Protein AF-A0A139SKQ4-F1 (afdb_monomer_lite)

Radius of gyration: 15.38 Å; chains: 1; bounding box: 51×26×33 Å

Foldseek 3Di:
DDPPDPADQAAPVGHGQFDFLDDSVVLVVCVVPHNLLSSLVVRLVSCVVVVNNVNNLLSQQSRPDDALVVVVVCCLVPNLVSNVVSNHDCVNVCVVPNPCVSVDDDDD

pLDDT: mean 91.37, std 12.12, range [36.91, 98.31]

Structure (mmCIF, N/CA/C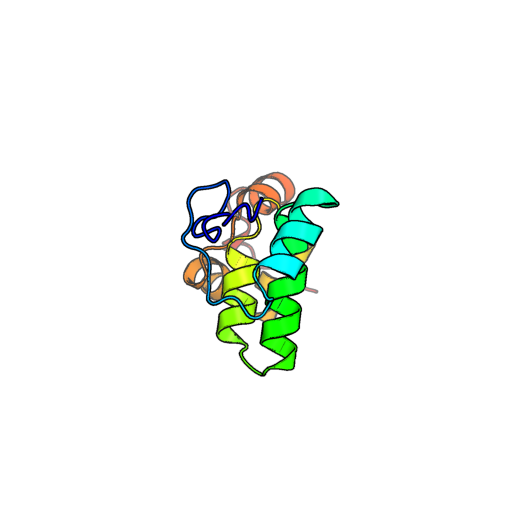/O backbone):
data_AF-A0A139SKQ4-F1
#
_entry.id   AF-A0A139SKQ4-F1
#
loop_
_atom_site.group_PDB
_atom_site.id
_atom_site.type_symbol
_atom_site.label_atom_id
_atom_site.label_alt_id
_atom_site.label_comp_id
_atom_site.label_asym_id
_atom_site.label_entity_id
_atom_site.label_seq_id
_atom_site.pdbx_PDB_ins_code
_atom_site.Cartn_x
_atom_site.Cartn_y
_atom_site.Cartn_z
_atom_site.occupancy
_atom_site.B_iso_or_equiv
_atom_site.auth_seq_id
_atom_site.auth_comp_id
_atom_site.auth_asym_id
_atom_site.auth_atom_id
_atom_site.pdbx_PDB_model_num
ATOM 1 N N . MET A 1 1 ? -29.102 14.914 15.818 1.00 36.91 1 MET A N 1
ATOM 2 C CA . MET A 1 1 ? -29.167 14.442 14.423 1.00 36.91 1 MET A CA 1
ATOM 3 C C . MET A 1 1 ? -28.032 13.457 14.268 1.00 36.91 1 MET A C 1
ATOM 5 O O . MET A 1 1 ? -26.887 13.882 14.294 1.00 36.91 1 MET A O 1
ATOM 9 N N . GLU A 1 2 ? -28.329 12.161 14.258 1.00 41.47 2 GLU A N 1
ATOM 10 C CA . GLU A 1 2 ? -27.319 11.134 14.005 1.00 41.47 2 GLU A CA 1
ATOM 11 C C . GLU A 1 2 ? -27.144 11.046 12.491 1.00 41.47 2 GLU A C 1
ATOM 13 O O . GLU A 1 2 ? -27.982 10.490 11.786 1.00 41.47 2 GLU A O 1
ATOM 18 N N . THR A 1 3 ? -26.110 11.691 11.961 1.00 43.88 3 THR A N 1
ATOM 19 C CA . THR A 1 3 ? -25.673 11.433 10.592 1.00 43.88 3 THR A CA 1
ATOM 20 C C . THR A 1 3 ? -25.046 10.048 10.582 1.00 43.88 3 THR A C 1
ATOM 22 O O . THR A 1 3 ? -23.884 9.882 10.935 1.00 43.88 3 THR A O 1
ATOM 25 N N . THR A 1 4 ? -25.834 9.031 10.234 1.00 46.38 4 THR A N 1
ATOM 26 C CA . THR A 1 4 ? -25.308 7.719 9.855 1.00 46.38 4 THR A CA 1
ATOM 27 C C . THR A 1 4 ? -24.571 7.887 8.529 1.00 46.38 4 THR A C 1
ATOM 29 O O . THR A 1 4 ? -25.157 7.765 7.454 1.00 46.38 4 THR A O 1
ATOM 32 N N . THR A 1 5 ? -23.290 8.239 8.595 1.00 57.56 5 THR A N 1
ATOM 33 C CA . THR A 1 5 ? -22.393 8.206 7.442 1.00 57.56 5 THR A CA 1
ATOM 34 C C . THR A 1 5 ? -22.260 6.747 7.010 1.00 57.56 5 THR A C 1
ATOM 36 O O . THR A 1 5 ? -21.901 5.877 7.806 1.00 57.56 5 THR A O 1
ATOM 39 N N . ALA A 1 6 ? -22.609 6.445 5.759 1.00 65.00 6 ALA A N 1
ATOM 40 C CA . ALA A 1 6 ? -22.398 5.111 5.215 1.00 65.00 6 ALA A CA 1
ATOM 41 C C . ALA A 1 6 ? -20.893 4.782 5.252 1.00 65.00 6 ALA A C 1
ATOM 43 O O . ALA A 1 6 ? -20.076 5.653 4.940 1.00 65.00 6 ALA A O 1
ATOM 44 N N . PRO A 1 7 ? -20.496 3.554 5.626 1.00 68.69 7 PRO A N 1
ATOM 45 C CA . PRO A 1 7 ? -19.088 3.210 5.707 1.00 68.69 7 PRO A CA 1
ATOM 46 C C . PRO A 1 7 ? -18.429 3.378 4.335 1.00 68.69 7 PRO A C 1
ATOM 48 O O . PRO A 1 7 ? -18.930 2.877 3.328 1.00 68.69 7 PRO A O 1
ATOM 51 N N . LEU A 1 8 ? -17.281 4.062 4.304 1.00 80.19 8 LEU A N 1
ATOM 52 C CA . LEU A 1 8 ? -16.407 4.085 3.134 1.00 80.19 8 LEU A CA 1
ATOM 53 C C . LEU A 1 8 ? -16.076 2.636 2.743 1.00 80.19 8 LEU A C 1
ATOM 55 O O . LEU A 1 8 ? -15.637 1.856 3.594 1.00 80.19 8 LEU A O 1
ATOM 59 N N . THR A 1 9 ? -16.339 2.281 1.485 1.00 84.56 9 THR A N 1
ATOM 60 C CA . THR A 1 9 ? -16.182 0.916 0.944 1.00 84.56 9 THR A CA 1
ATOM 61 C C . THR A 1 9 ? -15.214 0.841 -0.235 1.00 84.56 9 THR A C 1
ATOM 63 O O . THR A 1 9 ? -14.766 -0.254 -0.583 1.00 84.56 9 THR A O 1
ATOM 66 N N . THR A 1 10 ? -14.841 1.984 -0.816 1.00 90.38 10 THR A N 1
ATOM 67 C CA . THR A 1 10 ? -13.890 2.087 -1.930 1.00 90.38 10 THR A CA 1
ATOM 68 C C . THR A 1 10 ? -12.890 3.222 -1.711 1.00 90.38 10 THR A C 1
ATOM 70 O O . THR A 1 10 ? -13.233 4.231 -1.095 1.00 90.38 10 THR A O 1
ATOM 73 N N . SER A 1 11 ? -11.670 3.063 -2.226 1.00 89.44 11 SER A N 1
ATOM 74 C CA . SER A 1 11 ? -10.654 4.118 -2.282 1.00 89.44 11 SER A CA 1
ATOM 75 C C . SER A 1 11 ? -11.040 5.205 -3.299 1.00 89.44 11 SER A C 1
ATOM 77 O O . SER A 1 11 ? -11.940 4.983 -4.119 1.00 89.44 11 SER A O 1
ATOM 79 N N . PRO A 1 12 ? -10.356 6.364 -3.304 1.00 87.25 12 PRO A N 1
ATOM 80 C CA . PRO A 1 12 ? -10.531 7.391 -4.333 1.00 87.25 12 PRO A CA 1
ATOM 81 C C . PRO A 1 12 ? -10.329 6.873 -5.767 1.00 87.25 12 PRO A C 1
ATOM 83 O O . PRO A 1 12 ? -11.061 7.282 -6.666 1.00 87.25 12 PRO A O 1
ATOM 86 N N . SER A 1 13 ? -9.406 5.927 -5.984 1.00 84.81 13 SER A N 1
ATOM 87 C CA . SER A 1 13 ? -9.215 5.240 -7.276 1.00 84.81 13 SER A CA 1
ATOM 88 C C . SER A 1 13 ? -10.223 4.119 -7.570 1.00 84.81 13 SER A C 1
ATOM 90 O O . SER A 1 13 ? -10.125 3.451 -8.599 1.00 84.81 13 SER A O 1
ATOM 92 N N . GLY A 1 14 ? -11.205 3.890 -6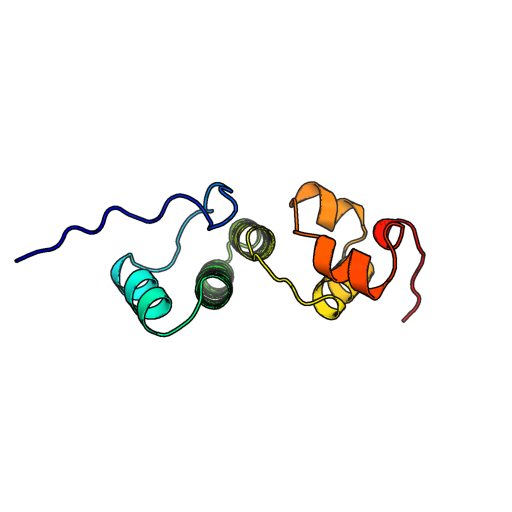.694 1.00 88.06 14 GLY A N 1
ATOM 93 C CA . GLY A 1 14 ? -12.251 2.884 -6.881 1.00 88.06 14 GLY A CA 1
ATOM 94 C C . GLY A 1 14 ? -11.849 1.458 -6.492 1.00 88.06 14 GLY A C 1
ATOM 95 O O . GLY A 1 14 ? -12.609 0.523 -6.754 1.00 88.06 14 GLY A O 1
ATOM 96 N N . LYS A 1 15 ? -10.693 1.255 -5.843 1.00 89.31 15 LYS A N 1
ATOM 97 C CA . LYS A 1 15 ? -10.315 -0.058 -5.296 1.00 89.31 15 LYS A CA 1
ATOM 98 C C . LYS A 1 15 ? -11.210 -0.389 -4.105 1.00 89.31 15 LYS A C 1
ATOM 100 O O . LYS A 1 15 ? -11.503 0.474 -3.281 1.00 89.31 15 LYS A O 1
ATOM 105 N N . LYS A 1 16 ? -11.636 -1.646 -3.978 1.00 93.19 16 LYS A N 1
ATOM 106 C CA . LYS A 1 16 ? -12.369 -2.107 -2.791 1.00 93.19 16 LYS A CA 1
ATOM 107 C C . LYS A 1 16 ? -11.481 -1.961 -1.554 1.00 93.19 16 LYS A C 1
ATOM 109 O O . LYS A 1 16 ? -10.332 -2.396 -1.584 1.00 93.19 16 LYS A O 1
ATOM 114 N N . LEU A 1 17 ? -12.023 -1.396 -0.477 1.00 95.19 17 LEU A N 1
ATOM 115 C CA . LEU A 1 17 ? -11.261 -1.267 0.761 1.00 95.19 17 LEU A CA 1
ATOM 116 C C . LEU A 1 17 ? -11.063 -2.623 1.452 1.00 95.19 17 LEU A C 1
ATOM 118 O O . LEU A 1 17 ? -11.973 -3.466 1.419 1.00 95.19 17 LEU A O 1
ATOM 122 N N . PRO A 1 18 ? -9.899 -2.840 2.088 1.00 96.50 18 PRO A N 1
ATOM 123 C CA . PRO A 1 18 ? -9.659 -4.014 2.915 1.00 96.50 18 PRO A CA 1
ATOM 124 C C . PRO A 1 18 ? -10.555 -4.048 4.159 1.00 96.50 18 PRO A C 1
ATOM 126 O O . PRO A 1 18 ? -11.361 -3.153 4.422 1.00 96.50 18 PRO A O 1
ATOM 129 N N . LYS A 1 19 ? -10.398 -5.104 4.960 1.00 96.12 19 LYS A N 1
ATOM 130 C CA . LYS A 1 19 ? -11.004 -5.186 6.289 1.00 96.12 19 LYS A CA 1
ATOM 131 C C . LYS A 1 19 ? -10.541 -3.994 7.140 1.00 96.12 19 LYS A C 1
ATOM 133 O O . LYS A 1 19 ? -9.343 -3.778 7.298 1.00 96.12 19 LYS A O 1
ATOM 138 N N . SER A 1 20 ? -11.488 -3.252 7.708 1.00 96.44 20 SER A N 1
ATOM 139 C CA . SER A 1 20 ? -11.184 -2.185 8.667 1.00 96.44 20 SER A CA 1
ATOM 140 C C . SER A 1 20 ? -10.931 -2.749 10.059 1.00 96.44 20 SER A C 1
ATOM 142 O O . SER A 1 20 ? -11.657 -3.631 10.527 1.00 96.44 20 SER A O 1
ATOM 144 N N . TYR A 1 21 ? -9.917 -2.197 10.712 1.00 96.94 21 TYR A N 1
ATOM 145 C CA . TYR A 1 21 ? -9.587 -2.408 12.116 1.00 96.94 21 TYR A CA 1
ATOM 146 C C . TYR A 1 21 ? -9.927 -1.183 12.967 1.00 96.94 21 TYR A C 1
ATOM 148 O O . TYR A 1 21 ? -10.233 -1.334 14.149 1.00 96.94 21 TYR A O 1
ATOM 156 N N . LEU A 1 22 ? -9.943 0.006 12.363 1.00 96.44 22 LEU A N 1
ATOM 157 C CA . LEU A 1 22 ? -10.440 1.219 13.001 1.00 96.44 22 LEU A CA 1
ATOM 158 C C . LEU A 1 22 ? -11.972 1.263 13.013 1.00 96.44 22 LEU A C 1
ATOM 160 O O . LEU A 1 22 ? -12.654 0.788 12.097 1.00 96.44 22 LEU A O 1
ATOM 164 N N . SER A 1 23 ? -12.531 1.893 14.044 1.00 94.38 23 SER A N 1
ATOM 165 C CA . SER A 1 23 ? -13.962 2.184 14.100 1.00 94.38 23 SER A CA 1
ATOM 166 C C . SER A 1 23 ? -14.356 3.227 13.050 1.00 94.38 23 SER A C 1
ATOM 168 O O . SER A 1 23 ? -13.558 4.079 12.660 1.00 94.38 23 SER A O 1
ATOM 170 N N . ALA A 1 24 ? -15.625 3.228 12.630 1.00 92.94 24 ALA A N 1
ATOM 171 C CA . ALA A 1 24 ? -16.127 4.209 11.662 1.00 92.94 24 ALA A CA 1
ATOM 172 C C . ALA A 1 24 ? -15.824 5.663 12.079 1.00 92.94 24 ALA A C 1
ATOM 174 O O . ALA A 1 24 ? -15.405 6.459 11.244 1.00 92.94 24 ALA A O 1
ATOM 175 N N . LYS A 1 25 ? -15.943 5.968 13.378 1.00 92.56 25 LYS A N 1
ATOM 176 C CA . LYS A 1 25 ? -15.678 7.296 13.942 1.00 92.56 25 LYS A CA 1
ATOM 177 C C . LYS A 1 25 ? -14.205 7.703 13.850 1.00 92.56 25 LYS A C 1
ATOM 179 O O . LYS A 1 25 ? -13.923 8.857 13.552 1.00 92.56 25 LYS A O 1
ATOM 184 N N . GLU A 1 26 ? -13.273 6.786 14.109 1.00 95.25 26 GLU A N 1
ATOM 185 C CA . GLU A 1 26 ? -11.834 7.067 13.978 1.00 95.25 26 GLU A CA 1
ATOM 186 C C . GLU A 1 26 ? -11.466 7.350 12.523 1.00 95.25 26 GLU A C 1
ATOM 188 O O . GLU A 1 26 ? -10.790 8.336 12.242 1.00 95.25 26 GLU A O 1
ATOM 193 N N . ARG A 1 27 ? -11.982 6.546 11.586 1.00 94.94 27 ARG A N 1
ATOM 194 C CA . ARG A 1 27 ? -11.748 6.759 10.150 1.00 94.94 27 ARG A CA 1
ATOM 195 C C . ARG A 1 27 ? -12.322 8.090 9.667 1.00 94.94 27 ARG A C 1
ATOM 197 O O . ARG A 1 27 ? -11.663 8.795 8.914 1.00 94.94 27 ARG A O 1
ATOM 204 N N . GLU A 1 28 ? -13.539 8.435 10.091 1.00 93.38 28 GLU A N 1
ATOM 2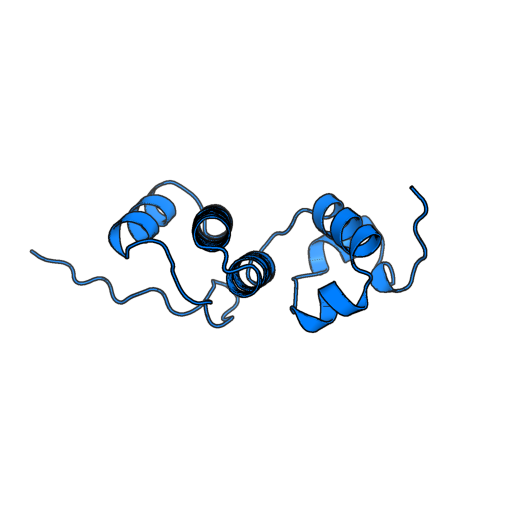05 C CA . GLU A 1 28 ? -14.160 9.727 9.772 1.00 93.38 28 GLU A CA 1
ATOM 206 C C . GLU A 1 28 ? -13.347 10.899 10.312 1.00 93.38 28 GLU A C 1
ATOM 208 O O . GLU A 1 28 ? -13.178 11.892 9.610 1.00 93.38 28 GLU A O 1
ATOM 213 N N . LEU A 1 29 ? -12.824 10.782 11.536 1.00 94.81 29 LEU A N 1
ATOM 214 C CA . LEU A 1 29 ? -11.982 11.816 12.121 1.00 94.81 29 LEU A CA 1
ATOM 215 C C . LEU A 1 29 ? -10.700 12.010 11.307 1.00 94.81 29 LEU A C 1
ATOM 217 O O . LEU A 1 29 ? -10.388 13.146 10.971 1.00 94.81 29 LEU A O 1
ATOM 221 N N . ILE A 1 30 ? -10.012 10.922 10.943 1.00 95.75 30 ILE A N 1
ATOM 222 C CA . ILE A 1 30 ? -8.803 10.986 10.110 1.00 95.75 30 ILE A CA 1
ATOM 223 C C . ILE A 1 30 ? -9.119 11.648 8.768 1.00 95.75 30 ILE A C 1
ATOM 225 O O . ILE A 1 30 ? -8.434 12.579 8.377 1.00 95.75 30 ILE A O 1
ATOM 229 N N . LEU A 1 31 ? -10.194 11.239 8.090 1.00 93.88 31 LEU A N 1
ATOM 230 C CA . LEU A 1 31 ? -10.583 11.820 6.799 1.00 93.88 31 LEU A CA 1
ATOM 231 C C . LEU A 1 31 ? -11.046 13.284 6.889 1.00 93.88 31 LEU A C 1
ATOM 233 O O . LEU A 1 31 ? -11.102 13.970 5.871 1.00 93.88 31 LEU A O 1
ATOM 237 N N . LEU A 1 32 ? -11.416 13.761 8.079 1.00 94.38 32 LEU A N 1
ATOM 238 C CA . LEU A 1 32 ? -11.757 15.163 8.314 1.00 94.38 32 LEU A CA 1
ATOM 239 C C . LEU A 1 32 ? -10.508 16.032 8.526 1.00 94.38 32 LEU A C 1
ATOM 241 O O . LEU A 1 32 ? -10.550 17.230 8.242 1.00 94.38 32 LEU A O 1
ATOM 245 N N . THR A 1 33 ? -9.425 15.459 9.059 1.00 93.56 33 THR A N 1
ATOM 246 C CA . THR A 1 33 ? -8.215 16.197 9.460 1.00 93.56 33 THR A CA 1
ATOM 247 C C . THR A 1 33 ? -7.012 15.968 8.551 1.00 93.56 33 THR A C 1
ATOM 249 O O . THR A 1 33 ? -6.115 16.806 8.512 1.00 93.56 33 THR A O 1
ATOM 252 N N . GLU A 1 34 ? -6.983 14.845 7.846 1.00 94.31 34 GLU A N 1
ATOM 253 C CA . GLU A 1 34 ? -5.872 14.343 7.040 1.00 94.31 34 GLU A CA 1
ATOM 254 C C . GLU A 1 34 ? -6.395 13.798 5.697 1.00 94.31 34 GLU A C 1
ATOM 256 O O . GLU A 1 34 ? -7.522 14.086 5.288 1.00 94.31 34 GLU A O 1
ATOM 261 N N . ASP A 1 35 ? -5.567 13.042 4.975 1.00 93.12 35 ASP A N 1
ATOM 262 C CA . ASP A 1 35 ? -5.910 12.465 3.678 1.00 93.12 35 ASP A CA 1
ATOM 263 C C . ASP A 1 35 ? -6.175 10.947 3.739 1.00 93.12 35 ASP A C 1
ATOM 265 O O . ASP A 1 35 ? -6.128 10.287 4.781 1.00 93.12 35 ASP A O 1
ATOM 269 N N . PHE A 1 36 ? -6.518 10.379 2.583 1.00 94.44 36 PHE A N 1
ATOM 270 C CA . PHE A 1 36 ? -6.803 8.953 2.460 1.00 94.44 36 PHE A CA 1
ATOM 271 C C . PHE A 1 36 ? -5.557 8.073 2.680 1.00 94.44 36 PHE A C 1
ATOM 273 O O . PHE A 1 36 ? -5.683 6.943 3.156 1.00 94.44 36 PHE A O 1
ATOM 280 N N . ASP A 1 37 ? -4.357 8.579 2.394 1.00 94.56 37 ASP A N 1
ATOM 281 C CA . ASP A 1 37 ? -3.108 7.839 2.598 1.00 94.56 37 ASP A CA 1
ATOM 282 C C . ASP A 1 37 ? -2.760 7.762 4.100 1.00 94.56 37 ASP A C 1
ATOM 284 O O . ASP A 1 37 ? -2.275 6.727 4.579 1.00 94.56 37 ASP A O 1
ATOM 288 N N . ALA A 1 38 ? -3.106 8.794 4.879 1.00 95.62 38 ALA A N 1
ATOM 289 C CA . ALA A 1 38 ? -3.077 8.760 6.340 1.00 95.62 38 ALA A CA 1
ATOM 290 C C . ALA A 1 38 ? -4.054 7.719 6.910 1.00 95.62 38 ALA A C 1
ATOM 292 O O . ALA A 1 38 ? -3.679 6.934 7.786 1.00 95.62 38 ALA A O 1
ATOM 293 N N . LEU A 1 39 ? -5.275 7.630 6.362 1.00 96.81 39 LEU A N 1
ATOM 294 C CA . LEU A 1 39 ? -6.223 6.568 6.722 1.00 96.81 39 LEU A CA 1
ATOM 295 C C . LEU A 1 39 ? -5.644 5.175 6.435 1.00 96.81 39 LEU A C 1
ATOM 297 O O . LEU A 1 39 ? -5.710 4.301 7.300 1.00 96.81 39 LEU A O 1
ATOM 301 N N . CYS A 1 40 ? -5.050 4.967 5.256 1.00 96.75 40 CYS A N 1
ATOM 302 C CA . CYS A 1 40 ? -4.411 3.694 4.910 1.00 96.75 40 CYS A CA 1
ATOM 303 C C . CYS A 1 40 ? -3.286 3.345 5.892 1.00 96.75 40 CYS A C 1
ATOM 305 O O . CYS A 1 40 ? -3.182 2.202 6.337 1.00 96.75 40 CYS A O 1
ATOM 307 N N . SER A 1 41 ? -2.476 4.336 6.273 1.00 96.62 41 SER A N 1
ATOM 308 C CA . SER A 1 41 ? -1.391 4.164 7.241 1.00 96.62 41 SER A CA 1
ATOM 309 C C . SER A 1 41 ? -1.925 3.732 8.609 1.00 96.62 41 SER A C 1
ATOM 311 O O . SER A 1 41 ? -1.453 2.738 9.164 1.00 96.62 41 SER A O 1
ATOM 313 N N . ALA A 1 42 ? -2.955 4.409 9.121 1.00 97.69 42 ALA A N 1
ATOM 314 C CA . ALA A 1 42 ? -3.559 4.098 10.414 1.00 97.69 42 ALA A CA 1
ATOM 315 C C . ALA A 1 42 ? -4.245 2.717 10.433 1.00 97.69 42 ALA A C 1
ATOM 317 O O . ALA A 1 42 ? -4.026 1.932 11.356 1.00 97.69 42 ALA A O 1
ATOM 318 N N . GLU A 1 43 ? -5.021 2.384 9.398 1.00 98.25 43 GLU A N 1
ATOM 319 C CA . GLU A 1 43 ? -5.674 1.073 9.266 1.00 98.25 43 GLU A CA 1
ATOM 320 C C . GLU A 1 43 ? -4.659 -0.068 9.129 1.00 98.25 43 GLU A C 1
ATOM 322 O O . GLU A 1 43 ? -4.808 -1.122 9.751 1.00 98.25 43 GLU A O 1
ATOM 327 N N . SER A 1 44 ? -3.589 0.147 8.356 1.00 97.81 44 SER A N 1
ATOM 328 C CA . SER A 1 44 ? -2.514 -0.836 8.227 1.00 97.81 44 SER A CA 1
ATOM 329 C C . SER A 1 44 ? -1.820 -1.076 9.577 1.00 97.81 44 SER A C 1
ATOM 331 O O . SER A 1 44 ? -1.613 -2.228 9.965 1.00 97.81 44 SER A O 1
ATOM 333 N N . SER A 1 45 ? -1.534 -0.017 10.344 1.00 98.00 45 SER A N 1
ATOM 334 C CA . SER A 1 45 ? -0.938 -0.128 11.680 1.00 98.00 45 SER A CA 1
ATOM 335 C C . SER A 1 45 ? -1.839 -0.919 12.629 1.00 98.00 45 SER A C 1
ATOM 337 O O . SER A 1 45 ? -1.373 -1.855 13.273 1.00 98.00 45 SER A O 1
ATOM 339 N N . ALA A 1 46 ? -3.140 -0.623 12.652 1.00 98.31 46 ALA A N 1
ATOM 340 C CA . ALA A 1 46 ? -4.103 -1.346 13.480 1.00 98.31 46 ALA A CA 1
ATOM 341 C C . ALA A 1 46 ? -4.218 -2.835 13.087 1.00 98.31 46 ALA A C 1
ATOM 343 O O . ALA A 1 46 ? -4.335 -3.706 13.952 1.00 98.31 46 ALA A O 1
ATOM 344 N N . ALA A 1 47 ? -4.124 -3.153 11.791 1.00 98.25 47 ALA A N 1
ATOM 345 C CA . ALA A 1 47 ? -4.057 -4.533 11.316 1.00 98.25 47 ALA A CA 1
ATOM 346 C C . ALA A 1 47 ? -2.778 -5.248 11.789 1.00 98.25 47 ALA A C 1
ATOM 348 O O . ALA A 1 47 ? -2.848 -6.395 12.236 1.00 98.25 47 ALA A O 1
ATOM 349 N N . MET A 1 48 ? -1.625 -4.569 11.756 1.00 97.81 48 MET A N 1
ATOM 350 C CA . MET A 1 48 ? -0.363 -5.099 12.291 1.00 97.81 48 MET A CA 1
ATOM 351 C C . MET A 1 48 ? -0.426 -5.360 13.793 1.00 97.81 48 MET A C 1
ATOM 353 O O . MET A 1 48 ? 0.021 -6.422 14.227 1.00 97.81 48 MET A O 1
ATOM 357 N N . ASP A 1 49 ? -1.012 -4.445 14.567 1.00 98.19 49 ASP A N 1
ATOM 358 C CA . ASP A 1 49 ? -1.195 -4.601 16.015 1.00 98.19 49 ASP A CA 1
ATOM 359 C C . ASP A 1 49 ? -2.089 -5.805 16.344 1.00 98.19 49 ASP A C 1
ATOM 361 O O . ASP A 1 49 ? -1.855 -6.527 17.314 1.00 98.19 49 ASP A O 1
ATOM 365 N N . ALA A 1 50 ? -3.075 -6.085 15.488 1.00 98.00 50 ALA A N 1
ATOM 366 C CA . ALA A 1 50 ? -3.911 -7.278 15.570 1.00 98.00 50 ALA A CA 1
ATOM 367 C C . ALA A 1 50 ? -3.262 -8.551 14.984 1.00 98.00 50 ALA A C 1
ATOM 369 O O . ALA A 1 50 ? -3.882 -9.617 14.997 1.00 98.00 50 ALA A O 1
ATOM 370 N N . GLY A 1 51 ? -2.039 -8.459 14.453 1.00 98.06 51 GLY A N 1
ATOM 371 C CA . GLY A 1 51 ? -1.302 -9.571 13.851 1.00 98.06 51 GLY A CA 1
ATOM 372 C C . GLY A 1 51 ? -1.752 -9.971 12.440 1.00 98.06 51 GLY A C 1
ATOM 373 O O . GLY A 1 51 ? -1.270 -10.977 11.918 1.00 98.06 51 GLY A O 1
ATOM 374 N N . ASP A 1 52 ? -2.637 -9.203 11.801 1.00 98.31 52 ASP A N 1
ATOM 375 C CA . ASP A 1 52 ? -3.139 -9.454 10.447 1.00 98.31 52 ASP A CA 1
ATOM 376 C C . ASP A 1 52 ? -2.259 -8.754 9.402 1.00 98.31 52 ASP A C 1
ATOM 378 O O . ASP A 1 52 ? -2.518 -7.639 8.937 1.00 98.31 52 ASP A O 1
ATOM 382 N N . ARG A 1 53 ? -1.172 -9.441 9.041 1.00 96.88 53 ARG A N 1
ATOM 383 C CA . ARG A 1 53 ? -0.199 -8.951 8.054 1.00 96.88 53 ARG A CA 1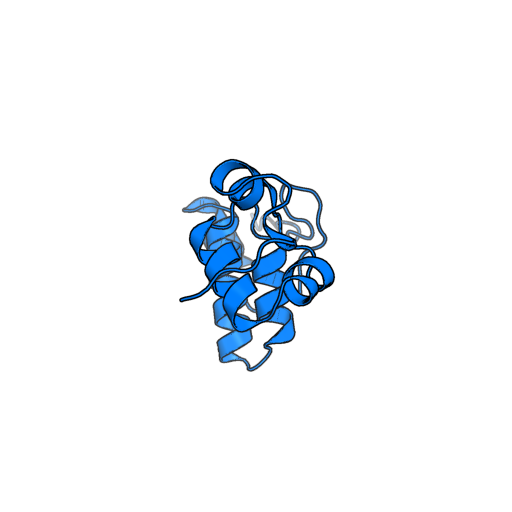
ATOM 384 C C . ARG A 1 53 ? -0.780 -8.843 6.646 1.00 96.88 53 ARG A C 1
ATOM 386 O O . ARG A 1 53 ? -0.305 -8.014 5.876 1.00 96.88 53 ARG A O 1
ATOM 393 N N . ASP A 1 54 ? -1.773 -9.656 6.303 1.00 97.88 54 ASP A N 1
ATOM 394 C CA . ASP A 1 54 ? -2.385 -9.614 4.975 1.00 97.88 54 ASP A CA 1
ATOM 395 C C . AS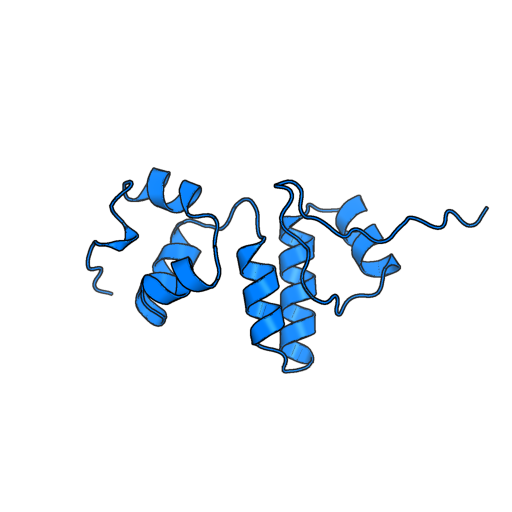P A 1 54 ? -3.240 -8.355 4.835 1.00 97.88 54 ASP A C 1
ATOM 397 O O . ASP A 1 54 ? -3.118 -7.630 3.849 1.00 97.88 54 ASP A O 1
ATOM 401 N N . THR A 1 55 ? -4.031 -8.021 5.859 1.00 97.94 55 THR A N 1
ATOM 402 C CA . THR A 1 55 ? -4.784 -6.762 5.875 1.00 97.94 55 THR A CA 1
ATOM 403 C C . THR A 1 55 ? -3.855 -5.544 5.920 1.00 97.94 55 THR A C 1
ATOM 405 O O . THR A 1 55 ? -4.147 -4.545 5.263 1.00 97.94 55 THR A O 1
ATOM 408 N N . PHE A 1 56 ? -2.704 -5.624 6.600 1.00 98.00 56 PHE A N 1
ATOM 409 C CA . PHE A 1 56 ? -1.679 -4.574 6.522 1.00 98.00 56 PHE A CA 1
ATOM 410 C C . PHE A 1 56 ? -1.245 -4.306 5.076 1.00 98.00 56 PHE A C 1
ATOM 412 O O . PHE A 1 56 ? -1.312 -3.167 4.612 1.00 98.00 56 PHE A O 1
ATOM 419 N N . TRP A 1 57 ? -0.839 -5.345 4.339 1.00 97.56 57 TRP A N 1
ATOM 420 C CA . TRP A 1 57 ? -0.400 -5.175 2.953 1.00 97.56 57 TRP A CA 1
ATOM 421 C C . TRP A 1 57 ? -1.538 -4.755 2.026 1.00 97.56 57 TRP A C 1
ATOM 423 O O . TRP A 1 57 ? -1.314 -3.937 1.136 1.00 97.56 57 TRP A O 1
ATOM 433 N N . ALA A 1 58 ? -2.760 -5.234 2.271 1.00 97.56 58 ALA A N 1
ATOM 434 C CA . ALA A 1 58 ? -3.940 -4.809 1.531 1.00 97.56 58 ALA A CA 1
ATOM 435 C C . ALA A 1 58 ? -4.183 -3.295 1.667 1.00 97.56 58 ALA A C 1
ATOM 437 O O . ALA A 1 58 ? -4.467 -2.634 0.670 1.00 97.56 58 ALA A O 1
ATOM 438 N N . TRP A 1 59 ? -4.031 -2.732 2.874 1.00 97.56 59 TRP A N 1
ATOM 439 C CA . TRP A 1 59 ? -4.136 -1.284 3.092 1.00 97.56 59 TRP A CA 1
ATOM 440 C C . TRP A 1 59 ? -2.993 -0.517 2.430 1.00 97.56 59 TRP A C 1
ATOM 442 O O . TRP A 1 59 ? -3.235 0.488 1.768 1.00 97.56 59 TRP A O 1
ATOM 452 N N . MET A 1 60 ? -1.764 -1.027 2.514 1.00 97.06 60 MET A N 1
ATOM 453 C CA . MET A 1 60 ? -0.616 -0.421 1.832 1.00 97.06 60 MET A CA 1
ATOM 454 C C . MET A 1 60 ? -0.759 -0.419 0.300 1.00 97.06 60 MET A C 1
ATOM 456 O O . MET A 1 60 ? -0.252 0.484 -0.361 1.00 97.06 60 MET A O 1
ATOM 460 N N . ALA A 1 61 ? -1.458 -1.398 -0.278 1.00 96.38 61 ALA A N 1
ATOM 461 C CA . ALA A 1 61 ? -1.658 -1.506 -1.723 1.00 96.38 61 ALA A CA 1
ATOM 462 C C . ALA A 1 61 ? -2.764 -0.588 -2.284 1.00 96.38 61 ALA A C 1
ATOM 464 O O . ALA A 1 61 ? -2.791 -0.317 -3.493 1.00 96.38 61 ALA A O 1
ATOM 465 N N . VAL A 1 62 ? -3.675 -0.102 -1.433 1.00 96.31 62 VAL A N 1
ATOM 466 C CA . VAL A 1 62 ? -4.713 0.872 -1.823 1.00 96.31 62 VAL A CA 1
ATOM 467 C C . VAL A 1 62 ? -4.291 2.327 -1.616 1.00 96.31 62 VAL A C 1
ATOM 469 O O . VAL A 1 62 ? -5.041 3.208 -2.023 1.00 96.31 62 VAL A O 1
ATOM 472 N N . VAL A 1 63 ? -3.099 2.574 -1.056 1.00 95.25 63 VAL A N 1
ATOM 473 C CA . VAL A 1 63 ? -2.473 3.907 -0.997 1.00 95.25 63 VAL A CA 1
ATOM 474 C C . VAL A 1 63 ? -2.408 4.499 -2.404 1.00 95.25 63 VAL A C 1
ATOM 476 O O . VAL A 1 63 ? -1.970 3.836 -3.352 1.00 95.25 63 VAL A O 1
ATOM 479 N N . GLU A 1 64 ? -2.842 5.749 -2.539 1.00 90.81 64 GLU A N 1
ATOM 480 C CA . GLU A 1 64 ? -2.950 6.408 -3.838 1.00 90.81 64 GLU A CA 1
ATOM 481 C C . GLU A 1 64 ? -1.594 6.927 -4.301 1.00 90.81 64 GLU A C 1
ATOM 483 O O . GLU A 1 64 ? -1.244 6.773 -5.473 1.00 90.81 64 GLU A O 1
ATOM 488 N N . ASN A 1 65 ? -0.797 7.482 -3.386 1.00 91.50 65 ASN A N 1
ATOM 489 C CA . ASN A 1 65 ? 0.503 8.049 -3.713 1.00 91.50 65 ASN A CA 1
ATOM 490 C C . ASN A 1 65 ? 1.640 7.438 -2.875 1.00 91.50 65 ASN A C 1
ATOM 492 O O . ASN A 1 65 ? 2.266 8.123 -2.059 1.00 91.50 65 ASN A O 1
ATOM 496 N N . PRO A 1 66 ? 1.955 6.142 -3.066 1.00 93.12 66 PRO A N 1
ATOM 497 C CA . PRO A 1 66 ? 3.061 5.521 -2.358 1.00 93.12 66 PRO A CA 1
ATOM 498 C C . PRO A 1 66 ? 4.390 6.182 -2.745 1.00 93.12 66 PRO A C 1
ATOM 500 O O . PRO A 1 66 ? 4.683 6.416 -3.918 1.00 93.12 66 PRO A O 1
ATOM 503 N N . SER A 1 67 ? 5.236 6.436 -1.745 1.00 95.38 67 SER A N 1
ATOM 504 C CA . SER A 1 67 ? 6.586 6.961 -1.968 1.00 95.38 67 SER A CA 1
ATOM 505 C C . SER A 1 67 ? 7.383 6.048 -2.918 1.00 95.38 67 SER A C 1
ATOM 507 O O . SER A 1 67 ? 7.481 4.843 -2.651 1.00 95.38 67 SER A O 1
ATOM 509 N N . PRO A 1 68 ? 8.030 6.595 -3.969 1.00 95.38 68 PRO A N 1
ATOM 510 C CA . PRO A 1 68 ? 8.888 5.818 -4.865 1.00 95.38 68 PRO A CA 1
ATOM 511 C C . PRO A 1 68 ? 9.978 5.044 -4.114 1.00 95.38 68 PRO A C 1
ATOM 513 O O . PRO A 1 68 ? 10.212 3.869 -4.392 1.00 95.38 68 PRO A O 1
ATOM 516 N N . ASN A 1 69 ? 10.586 5.660 -3.094 1.00 94.19 69 ASN A N 1
ATOM 517 C CA . ASN A 1 69 ? 11.617 5.015 -2.279 1.00 94.19 69 ASN A CA 1
ATOM 518 C C . ASN A 1 69 ? 11.051 3.849 -1.455 1.00 94.19 69 ASN A C 1
ATOM 520 O O . ASN A 1 69 ? 11.728 2.837 -1.284 1.00 94.19 69 ASN A O 1
ATOM 524 N N . SER A 1 70 ? 9.811 3.959 -0.970 1.00 93.94 70 SER A N 1
ATOM 525 C CA . SER A 1 70 ? 9.148 2.864 -0.252 1.00 93.94 70 SER A CA 1
ATOM 526 C C . SER A 1 70 ? 8.854 1.687 -1.181 1.00 93.94 70 SER A C 1
ATOM 528 O O . SER A 1 70 ? 9.080 0.539 -0.803 1.00 93.94 70 SER A O 1
ATOM 530 N N . LEU A 1 71 ? 8.415 1.958 -2.415 1.00 96.25 71 LEU A N 1
ATOM 531 C CA . LEU A 1 71 ? 8.218 0.934 -3.444 1.00 96.25 71 LEU A CA 1
ATOM 532 C C . LEU A 1 71 ? 9.539 0.268 -3.848 1.00 96.25 71 LEU A C 1
ATOM 534 O O . LEU A 1 71 ? 9.594 -0.955 -3.977 1.00 96.25 71 LEU A O 1
ATOM 538 N N . MET A 1 72 ? 10.615 1.047 -3.981 1.00 95.88 72 MET A N 1
ATOM 539 C CA . MET A 1 72 ? 11.959 0.525 -4.235 1.00 95.88 72 MET A CA 1
ATOM 540 C C . MET A 1 72 ? 12.427 -0.393 -3.106 1.00 95.88 72 MET A C 1
ATOM 542 O O . MET A 1 72 ? 12.840 -1.526 -3.349 1.00 95.88 72 MET A O 1
ATOM 546 N N . PHE A 1 73 ? 12.314 0.066 -1.859 1.00 94.56 73 PHE A N 1
ATOM 547 C CA . PHE A 1 73 ? 12.666 -0.733 -0.691 1.00 94.56 73 PHE A CA 1
ATOM 548 C C . PHE A 1 73 ? 11.864 -2.038 -0.645 1.00 94.56 73 PHE A C 1
ATOM 550 O O . PHE A 1 73 ? 12.429 -3.112 -0.438 1.00 94.56 73 PHE A O 1
ATOM 557 N N . LEU A 1 74 ? 10.557 -1.967 -0.909 1.00 94.94 74 LEU A N 1
ATOM 558 C CA . LEU A 1 74 ? 9.693 -3.140 -0.954 1.00 94.94 74 LEU A CA 1
ATOM 559 C C . LEU A 1 74 ? 10.113 -4.116 -2.060 1.00 94.94 74 LEU A C 1
ATOM 561 O O . LEU A 1 74 ? 10.189 -5.318 -1.805 1.00 94.94 74 LEU A O 1
ATOM 565 N N . LYS A 1 75 ? 10.452 -3.610 -3.253 1.00 95.62 75 LYS A N 1
ATOM 566 C CA . LYS A 1 75 ? 10.959 -4.419 -4.369 1.00 95.62 75 LYS A CA 1
ATOM 567 C C . LYS A 1 75 ? 12.237 -5.154 -3.983 1.00 95.62 75 LYS A C 1
ATOM 569 O O . LYS A 1 75 ? 12.341 -6.345 -4.250 1.00 95.62 75 LYS A O 1
ATOM 574 N N . ILE A 1 76 ? 13.191 -4.469 -3.356 1.00 94.44 76 ILE A N 1
ATOM 575 C CA . ILE A 1 76 ? 14.464 -5.072 -2.937 1.00 94.44 76 ILE A CA 1
ATOM 576 C C . ILE A 1 76 ? 14.228 -6.181 -1.901 1.00 94.44 76 ILE A C 1
ATOM 578 O O . ILE A 1 76 ? 14.849 -7.236 -1.967 1.00 94.44 76 ILE A O 1
ATOM 582 N N . GLN A 1 77 ? 13.309 -5.968 -0.957 1.00 94.31 77 GLN A N 1
ATOM 583 C CA . GLN A 1 77 ? 13.069 -6.898 0.153 1.00 94.31 77 GLN A CA 1
ATOM 584 C C . GLN A 1 77 ? 12.174 -8.092 -0.212 1.00 94.31 77 GLN A C 1
ATOM 586 O O . GLN A 1 77 ? 12.310 -9.169 0.368 1.00 94.31 77 GLN A O 1
ATOM 591 N N . ARG A 1 78 ? 11.205 -7.900 -1.115 1.00 94.69 78 ARG A N 1
ATOM 592 C CA . ARG A 1 78 ? 10.136 -8.878 -1.408 1.00 94.69 78 ARG A CA 1
ATOM 593 C C . ARG A 1 78 ? 10.089 -9.325 -2.869 1.00 94.69 78 ARG A C 1
ATOM 595 O O . ARG A 1 78 ? 9.371 -10.269 -3.188 1.00 94.69 78 ARG A O 1
ATOM 602 N N . GLY A 1 79 ? 10.833 -8.664 -3.748 1.00 95.12 79 GLY A N 1
ATOM 603 C CA . GLY A 1 79 ? 10.800 -8.886 -5.188 1.00 95.12 79 GLY A CA 1
ATOM 604 C C . GLY A 1 79 ? 9.666 -8.139 -5.894 1.00 95.12 79 GLY A C 1
ATOM 605 O O . GLY A 1 79 ? 8.688 -7.694 -5.294 1.00 95.12 79 GLY A O 1
ATOM 606 N N . ALA A 1 80 ? 9.791 -8.027 -7.216 1.00 96.31 80 ALA A N 1
ATOM 607 C CA . ALA A 1 80 ? 8.804 -7.357 -8.062 1.00 96.31 80 ALA A CA 1
ATOM 608 C C . ALA A 1 80 ? 7.444 -8.075 -8.081 1.00 96.31 80 ALA A C 1
ATOM 610 O O . ALA A 1 80 ? 6.406 -7.423 -8.168 1.00 96.31 80 ALA A O 1
ATOM 611 N N . GLN A 1 81 ? 7.437 -9.411 -7.971 1.00 96.50 81 GLN A N 1
ATOM 612 C CA . GLN A 1 81 ? 6.199 -10.194 -7.982 1.00 96.50 81 GLN A CA 1
ATOM 613 C C . GLN A 1 81 ? 5.284 -9.824 -6.811 1.00 96.50 81 GLN A C 1
ATOM 615 O O . GLN A 1 81 ? 4.090 -9.664 -7.016 1.00 96.50 81 GLN A O 1
ATOM 620 N N . PHE A 1 82 ? 5.844 -9.557 -5.628 1.00 96.44 82 PHE A N 1
ATOM 621 C CA . PHE A 1 82 ? 5.074 -9.118 -4.465 1.00 96.44 82 PHE A CA 1
ATOM 622 C C . PHE A 1 82 ? 4.287 -7.828 -4.736 1.00 96.44 82 PHE A C 1
ATOM 624 O O . PHE A 1 82 ? 3.117 -7.716 -4.383 1.00 96.44 82 PHE A O 1
ATOM 631 N N . ILE A 1 83 ? 4.917 -6.854 -5.396 1.00 96.88 83 ILE A N 1
ATOM 632 C CA . ILE A 1 83 ? 4.288 -5.571 -5.739 1.00 96.88 83 ILE A CA 1
ATOM 633 C C . ILE A 1 83 ? 3.119 -5.788 -6.708 1.00 96.88 83 ILE A C 1
ATOM 635 O O . ILE A 1 83 ? 2.063 -5.172 -6.545 1.00 96.88 83 ILE A O 1
ATOM 639 N N . ARG A 1 84 ? 3.293 -6.690 -7.685 1.00 96.44 84 ARG A N 1
ATOM 640 C CA . ARG A 1 84 ? 2.256 -7.050 -8.663 1.00 96.44 84 ARG A CA 1
ATOM 641 C C . ARG A 1 84 ? 1.100 -7.811 -8.019 1.00 96.44 84 ARG A C 1
ATOM 643 O O . ARG A 1 84 ? -0.046 -7.446 -8.252 1.00 96.44 84 ARG A O 1
ATOM 650 N N . ASP A 1 85 ? 1.399 -8.811 -7.194 1.00 96.75 85 ASP A N 1
ATOM 651 C CA . ASP A 1 85 ? 0.398 -9.663 -6.541 1.00 96.75 85 ASP A CA 1
ATOM 652 C C . ASP A 1 85 ? -0.542 -8.852 -5.642 1.00 96.75 85 ASP A C 1
ATOM 654 O O . ASP A 1 85 ? -1.749 -9.082 -5.633 1.00 96.75 85 ASP A O 1
ATOM 658 N N . TRP A 1 86 ? -0.001 -7.863 -4.925 1.00 95.62 86 TRP A N 1
ATOM 659 C CA . TRP A 1 86 ? -0.791 -6.970 -4.078 1.00 95.62 86 TRP A CA 1
ATOM 660 C C . TRP A 1 86 ? -1.460 -5.817 -4.838 1.00 95.62 86 TRP A C 1
ATOM 662 O O . TRP A 1 86 ? -2.389 -5.208 -4.315 1.00 95.62 86 TRP A O 1
ATOM 672 N N . GLY A 1 87 ? -1.029 -5.508 -6.065 1.00 94.81 87 GLY A N 1
ATOM 673 C CA . GLY A 1 87 ? -1.630 -4.445 -6.877 1.00 94.81 87 GLY A CA 1
ATOM 674 C C . GLY A 1 87 ? -1.310 -3.026 -6.392 1.00 94.81 87 GLY A C 1
ATOM 675 O O . GLY A 1 87 ? -2.170 -2.136 -6.441 1.00 94.81 87 GLY A O 1
ATOM 676 N N . PHE A 1 88 ? -0.081 -2.807 -5.914 1.00 96.25 88 PHE A N 1
ATOM 677 C CA . PHE A 1 88 ? 0.412 -1.475 -5.550 1.00 96.25 88 PHE A CA 1
ATOM 678 C C . PHE A 1 88 ? 0.339 -0.509 -6.738 1.00 96.25 88 PHE A C 1
ATOM 680 O O . PHE A 1 88 ? 0.587 -0.895 -7.880 1.00 96.25 88 PHE A O 1
ATOM 687 N N . ASN A 1 89 ? 0.047 0.768 -6.470 1.00 94.94 89 ASN A N 1
ATOM 688 C CA . ASN A 1 89 ? 0.180 1.803 -7.491 1.00 94.94 89 ASN A CA 1
ATOM 689 C C . ASN A 1 89 ? 1.666 2.048 -7.800 1.00 94.94 89 ASN A C 1
ATOM 691 O O . ASN A 1 89 ? 2.396 2.573 -6.962 1.00 94.94 89 ASN A O 1
ATOM 695 N N . THR A 1 90 ? 2.117 1.676 -8.997 1.00 96.00 90 THR A N 1
ATOM 696 C CA . THR A 1 90 ? 3.521 1.800 -9.412 1.00 96.00 90 THR A CA 1
ATOM 697 C C . THR A 1 90 ? 3.841 3.104 -10.129 1.00 96.00 90 THR A C 1
ATOM 699 O O . THR A 1 90 ? 5.023 3.400 -10.303 1.00 96.00 90 THR A O 1
ATOM 702 N N . ALA A 1 91 ? 2.839 3.917 -10.476 1.00 95.81 91 ALA A N 1
ATOM 703 C CA . ALA A 1 91 ? 3.035 5.142 -11.248 1.00 95.81 91 ALA A CA 1
ATOM 704 C C . ALA A 1 91 ? 4.073 6.108 -10.632 1.00 95.81 91 ALA A C 1
ATOM 706 O O . ALA A 1 91 ? 4.912 6.619 -11.380 1.00 95.81 91 ALA A O 1
ATOM 707 N N . PRO A 1 92 ? 4.126 6.326 -9.296 1.00 95.25 92 PRO A N 1
ATOM 708 C CA . PRO A 1 92 ? 5.172 7.162 -8.702 1.00 95.25 92 PRO A CA 1
ATOM 709 C C . PRO A 1 92 ? 6.591 6.609 -8.910 1.00 95.25 92 PRO A C 1
ATOM 711 O O . PRO A 1 92 ? 7.523 7.366 -9.177 1.00 95.25 92 PRO A O 1
ATOM 714 N N . ALA A 1 93 ? 6.773 5.289 -8.810 1.00 95.94 93 ALA A N 1
ATOM 715 C CA . ALA A 1 93 ? 8.073 4.650 -9.020 1.00 95.94 93 ALA A CA 1
ATOM 716 C C . ALA A 1 93 ? 8.466 4.609 -10.502 1.00 95.94 93 ALA A C 1
ATOM 718 O O . ALA A 1 93 ? 9.632 4.818 -10.828 1.00 95.94 93 ALA A O 1
ATOM 719 N N . GLU A 1 94 ? 7.505 4.418 -11.404 1.00 96.69 94 GLU A N 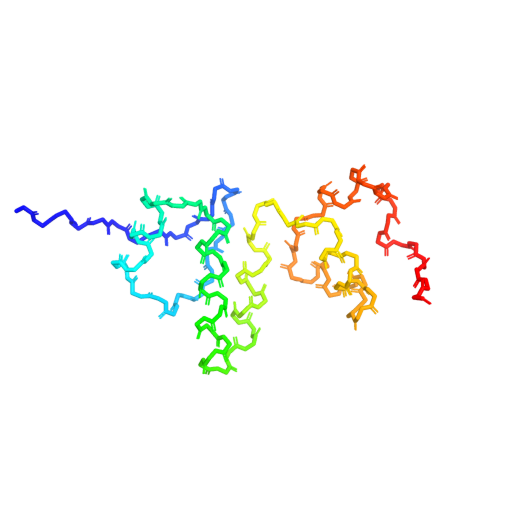1
ATOM 720 C CA . GLU A 1 94 ? 7.730 4.497 -12.851 1.00 96.69 94 GLU A CA 1
ATOM 721 C C . GLU A 1 94 ? 8.190 5.896 -13.269 1.00 96.69 94 GLU A C 1
ATOM 723 O O . GLU A 1 94 ? 9.135 6.029 -14.047 1.00 96.69 94 GLU A O 1
ATOM 728 N N . ALA A 1 95 ? 7.578 6.942 -12.704 1.00 96.56 95 ALA A N 1
ATOM 729 C CA . ALA A 1 95 ? 7.988 8.323 -12.935 1.00 96.56 95 ALA A CA 1
ATOM 730 C C . ALA A 1 95 ? 9.409 8.614 -12.415 1.00 96.56 95 ALA A C 1
ATOM 732 O O . ALA A 1 95 ? 10.135 9.396 -13.027 1.00 96.56 95 ALA A O 1
ATOM 733 N N . ALA A 1 96 ? 9.818 7.985 -11.308 1.00 96.38 96 ALA A N 1
ATOM 734 C CA . ALA A 1 96 ? 11.122 8.210 -10.683 1.00 96.38 96 ALA A CA 1
ATOM 735 C C . ALA A 1 96 ? 12.265 7.371 -11.290 1.00 96.38 96 ALA A C 1
ATOM 737 O O . ALA A 1 96 ? 13.386 7.862 -11.416 1.00 96.38 96 ALA A O 1
ATOM 738 N N . TYR A 1 97 ? 12.007 6.109 -11.649 1.00 95.12 97 TYR A N 1
ATOM 739 C CA . TYR A 1 97 ? 13.041 5.122 -12.007 1.00 95.12 97 TYR A CA 1
ATOM 740 C C . TYR A 1 97 ? 12.891 4.539 -13.426 1.00 95.12 97 TYR A C 1
ATOM 742 O O . TYR A 1 97 ? 13.741 3.752 -13.869 1.00 95.12 97 TYR A O 1
ATOM 750 N N . GLY A 1 98 ? 11.838 4.933 -14.145 1.00 95.81 98 GLY A N 1
ATOM 751 C CA . GLY A 1 98 ? 11.473 4.433 -15.469 1.00 95.81 98 GLY A CA 1
ATOM 752 C C . GLY A 1 98 ? 10.412 3.329 -15.424 1.00 95.81 98 GLY A C 1
ATOM 753 O O . GLY A 1 98 ? 10.278 2.610 -14.438 1.00 95.81 98 GLY A O 1
ATOM 754 N N . ALA A 1 99 ? 9.662 3.169 -16.517 1.00 94.69 99 ALA A N 1
ATOM 755 C CA . ALA A 1 99 ? 8.570 2.192 -16.619 1.00 94.69 99 ALA A CA 1
ATOM 756 C C . ALA A 1 99 ? 9.025 0.727 -16.448 1.00 94.69 99 ALA A C 1
ATOM 758 O O . ALA A 1 99 ? 8.254 -0.131 -16.037 1.00 94.69 99 ALA A O 1
ATOM 759 N N . ASP A 1 100 ? 10.294 0.444 -16.729 1.00 94.88 100 ASP A N 1
ATOM 760 C CA . ASP A 1 100 ? 10.931 -0.866 -16.601 1.00 94.88 100 ASP A CA 1
ATOM 761 C C . ASP A 1 100 ? 11.543 -1.115 -15.210 1.00 94.88 100 ASP A C 1
ATOM 763 O O . ASP A 1 100 ? 12.235 -2.113 -15.011 1.00 94.88 100 ASP A O 1
ATOM 767 N N . TRP A 1 101 ? 11.306 -0.236 -14.224 1.00 95.56 101 TRP A N 1
ATOM 768 C CA . TRP A 1 101 ? 11.923 -0.344 -12.898 1.00 95.56 101 TRP A CA 1
ATOM 769 C C . TRP A 1 101 ? 11.635 -1.677 -12.202 1.00 95.56 101 TRP A C 1
ATOM 771 O O . TRP A 1 101 ? 12.507 -2.198 -11.516 1.00 95.56 101 TRP A O 1
ATOM 781 N N . LEU A 1 102 ? 10.461 -2.284 -12.402 1.00 95.62 102 LEU A N 1
ATOM 782 C CA . LEU A 1 102 ? 10.162 -3.594 -11.820 1.00 95.62 102 LEU A CA 1
ATOM 783 C C . LEU A 1 102 ? 11.069 -4.717 -12.354 1.00 95.62 102 LEU A C 1
ATOM 785 O O . LEU A 1 102 ? 11.295 -5.685 -11.629 1.00 95.62 102 LEU A O 1
ATOM 789 N N . GLU A 1 103 ? 11.629 -4.566 -13.554 1.00 95.06 103 GLU A N 1
ATOM 790 C CA . GLU A 1 103 ? 12.497 -5.568 -14.190 1.00 95.06 103 GLU A CA 1
ATOM 791 C C . GLU A 1 103 ? 13.991 -5.296 -13.972 1.00 95.06 103 GLU A C 1
ATOM 793 O O . GLU A 1 103 ? 14.828 -6.158 -14.232 1.00 95.06 103 GLU A O 1
ATOM 798 N N . LYS A 1 104 ? 14.351 -4.101 -13.492 1.00 91.94 104 LYS A N 1
ATOM 799 C CA . LYS A 1 104 ? 15.744 -3.743 -13.204 1.00 91.94 104 LYS A CA 1
ATOM 800 C C . LYS A 1 104 ? 16.223 -4.397 -11.921 1.00 91.94 104 LYS A C 1
ATOM 802 O O . LYS A 1 104 ? 15.535 -4.359 -10.904 1.00 91.94 104 LYS A O 1
ATOM 807 N N . GLU A 1 105 ? 17.444 -4.908 -11.926 1.00 86.75 105 GLU A N 1
ATOM 808 C CA . GLU A 1 105 ? 18.115 -5.307 -10.692 1.00 86.75 105 GLU A CA 1
ATOM 809 C C . GLU A 1 105 ? 18.643 -4.071 -9.955 1.00 86.75 105 GLU A C 1
ATOM 811 O O . GLU A 1 105 ? 19.266 -3.195 -10.556 1.00 86.75 105 GLU A O 1
ATOM 816 N N . TYR A 1 106 ? 18.398 -4.008 -8.645 1.00 80.06 106 TYR A N 1
ATOM 817 C CA . TYR A 1 106 ? 18.920 -2.963 -7.765 1.00 80.06 106 TYR A CA 1
ATOM 818 C C . TYR A 1 106 ? 19.739 -3.629 -6.668 1.00 80.06 106 TYR A C 1
ATOM 820 O O . TYR A 1 106 ? 19.249 -4.528 -5.986 1.00 80.06 106 TYR A O 1
ATOM 828 N N . GLN A 1 107 ? 20.986 -3.198 -6.512 1.00 68.94 107 GLN A N 1
ATOM 829 C CA . GLN A 1 107 ? 21.852 -3.627 -5.417 1.00 68.94 107 GLN A CA 1
ATOM 830 C C . GLN A 1 107 ? 21.831 -2.551 -4.328 1.00 68.94 107 GLN A C 1
ATOM 832 O O . GLN A 1 107 ? 21.838 -1.360 -4.648 1.00 68.94 107 GLN A O 1
ATOM 837 N N . LEU A 1 108 ? 21.744 -2.986 -3.067 1.00 60.38 108 LEU A N 1
ATOM 838 C CA . LEU A 1 108 ? 21.908 -2.131 -1.886 1.00 60.38 108 LEU A CA 1
ATOM 839 C C . LEU A 1 108 ? 23.371 -1.716 -1.712 1.00 60.38 108 LEU A C 1
ATOM 841 O O . LEU A 1 108 ? 24.246 -2.586 -1.926 1.00 60.38 108 LEU A O 1
#

Secondary structure (DSSP, 8-state):
----PPPP-B-TT-PBP----S-HHHHHHHHHHS-HHHHHHHHHHHHHHTT-HHHHHHHHHH-SS--HHHHHHHHHHH-HHHHHHHT---HHHHHHH-TTGGGS----

Sequence (108 aa):
METTTAPLTTSPSGKKLPKSYLSAKERELILLTEDFDALCSAESSAAMDAGDRDTFWAWMAVVENPSPNSLMFLKIQRGAQFIRDWGFNTAPAEAAYGADWLEKEYQL

Organism: NCBI:txid1548207